Protein AF-A0A9W6TLZ3-F1 (afdb_monomer_lite)

Secondary structure (DSSP, 8-state):
---PPTT--HHHHHHHHHHHHHHHHHTT----HHHHHHHHHHHS---HHHHHHHHTTS---------------

Sequence (73 aa):
MLKLTPGGDVNKHLSKMFNLRHELLSLNYQFDDITMVELVLNSLPHQYEFESLKVEFGTIVPTT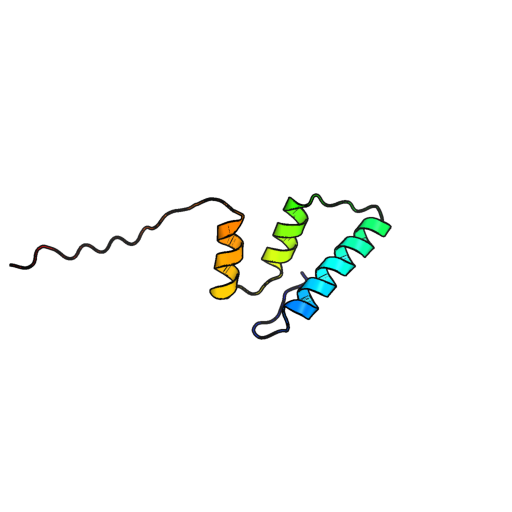SLHQSGPKN

Foldseek 3Di:
DQAADPVHDLVVSVVVLVVVQVVCVVVVNDDDPLRSLVVSLVRYDPDPVSVVVVPVNDDDDDDDDDDDDDDDD

Organism: NCBI:txid1490495

Radius of gyration: 18.4 Å; chains: 1; bounding box: 62×36×24 Å

Structure (mmCIF, N/CA/C/O backbone):
data_AF-A0A9W6TLZ3-F1
#
_entry.id   AF-A0A9W6TLZ3-F1
#
loop_
_atom_site.group_PDB
_atom_site.id
_atom_site.type_symbol
_atom_site.label_atom_id
_atom_site.label_alt_id
_atom_site.label_comp_id
_atom_site.label_asym_id
_atom_site.label_entity_id
_atom_site.label_seq_id
_atom_site.pdbx_PDB_ins_code
_atom_site.Cartn_x
_atom_site.Cartn_y
_atom_site.Cartn_z
_atom_site.occupancy
_atom_site.B_iso_or_equiv
_atom_site.auth_seq_id
_atom_site.auth_comp_id
_atom_site.auth_asym_id
_atom_site.auth_atom_id
_atom_site.pdbx_PDB_model_num
ATOM 1 N N . MET A 1 1 ? 5.172 -5.683 2.427 1.00 60.47 1 MET A N 1
ATOM 2 C CA . MET A 1 1 ? 4.879 -4.251 2.203 1.00 60.47 1 MET A CA 1
ATOM 3 C C . MET A 1 1 ? 4.645 -4.059 0.714 1.00 60.47 1 MET A C 1
ATOM 5 O O . MET A 1 1 ? 5.474 -4.543 -0.050 1.00 60.47 1 MET A O 1
ATOM 9 N N . LEU A 1 2 ? 3.521 -3.463 0.295 1.00 78.75 2 LEU A N 1
ATOM 10 C CA . LEU A 1 2 ? 3.282 -3.160 -1.121 1.00 78.75 2 LEU A CA 1
ATOM 11 C C . LEU A 1 2 ? 4.383 -2.190 -1.563 1.00 78.75 2 LEU A C 1
ATOM 13 O O . LEU A 1 2 ? 4.450 -1.078 -1.051 1.00 78.75 2 LEU A O 1
ATOM 17 N N . LYS A 1 3 ? 5.283 -2.627 -2.440 1.00 87.88 3 LYS A N 1
ATOM 18 C CA . LYS A 1 3 ? 6.324 -1.773 -3.010 1.00 87.88 3 LYS A CA 1
ATOM 19 C C . LYS A 1 3 ? 6.208 -1.794 -4.521 1.00 87.88 3 LYS A C 1
ATOM 21 O O . LYS A 1 3 ? 6.019 -2.858 -5.112 1.00 87.88 3 LYS A O 1
ATOM 26 N N . LEU A 1 4 ? 6.325 -0.623 -5.126 1.00 89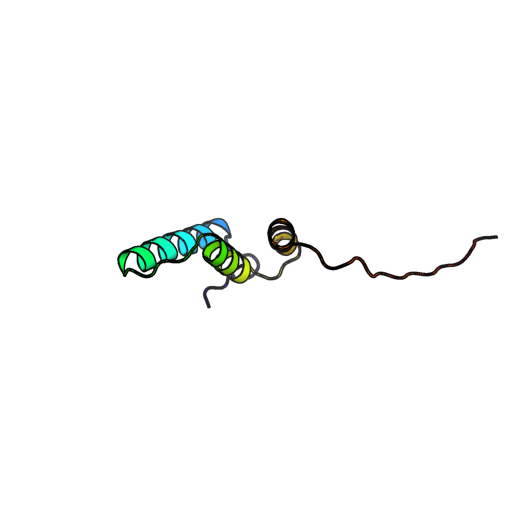.62 4 LEU A N 1
ATOM 27 C CA . LEU A 1 4 ? 6.443 -0.486 -6.561 1.00 89.62 4 LEU A CA 1
ATOM 28 C C . LEU A 1 4 ? 7.819 -0.997 -6.989 1.00 89.62 4 LEU A C 1
ATOM 30 O O . LEU A 1 4 ? 8.852 -0.598 -6.450 1.00 89.62 4 LEU A O 1
ATOM 34 N N . THR A 1 5 ? 7.829 -1.901 -7.960 1.00 87.25 5 THR A N 1
ATOM 35 C CA . THR A 1 5 ? 9.062 -2.353 -8.601 1.00 87.25 5 THR A CA 1
ATOM 36 C C . THR A 1 5 ? 9.647 -1.224 -9.456 1.00 87.25 5 THR A C 1
ATOM 38 O O . THR A 1 5 ? 8.868 -0.522 -10.107 1.00 87.25 5 THR A O 1
ATOM 41 N N . PRO A 1 6 ? 10.982 -1.054 -9.524 1.00 84.38 6 PRO A N 1
ATOM 42 C CA . PRO A 1 6 ? 11.603 -0.083 -10.428 1.00 84.38 6 PRO A CA 1
ATOM 43 C C . PRO A 1 6 ? 11.107 -0.248 -11.871 1.00 84.38 6 PRO A C 1
ATOM 45 O O . PRO A 1 6 ? 10.974 -1.373 -12.354 1.00 84.38 6 PRO A O 1
ATOM 48 N N . GLY A 1 7 ? 10.793 0.864 -12.542 1.00 83.88 7 GLY A N 1
ATOM 49 C CA . GLY A 1 7 ? 10.208 0.862 -13.893 1.00 83.88 7 GLY A CA 1
ATOM 50 C C . GLY A 1 7 ? 8.739 0.416 -13.971 1.00 83.88 7 GLY A C 1
ATOM 51 O O . GLY A 1 7 ? 8.199 0.280 -15.066 1.00 83.88 7 GLY A O 1
ATOM 52 N N . GLY A 1 8 ? 8.084 0.171 -12.832 1.00 86.94 8 GLY A N 1
ATOM 53 C CA . GLY A 1 8 ? 6.658 -0.140 -12.769 1.00 86.94 8 GLY A CA 1
ATOM 54 C C . GLY A 1 8 ? 5.764 1.084 -12.991 1.00 86.94 8 GLY A C 1
ATOM 55 O O . GLY A 1 8 ? 6.181 2.230 -12.840 1.00 86.94 8 GLY A O 1
ATOM 56 N N . ASP A 1 9 ? 4.497 0.832 -13.315 1.00 89.50 9 ASP A N 1
ATOM 57 C CA . ASP A 1 9 ? 3.494 1.880 -13.523 1.00 89.50 9 ASP A CA 1
ATOM 58 C C . ASP A 1 9 ? 3.098 2.547 -12.194 1.00 89.50 9 ASP A C 1
ATOM 60 O O . ASP A 1 9 ? 2.376 1.969 -11.371 1.00 89.50 9 ASP A O 1
ATOM 64 N N . VAL A 1 10 ? 3.569 3.784 -12.009 1.00 87.50 10 VAL A N 1
ATOM 65 C CA . VAL A 1 10 ? 3.301 4.616 -10.829 1.00 87.50 10 VAL A CA 1
ATOM 66 C C . VAL A 1 10 ? 1.809 4.902 -10.675 1.00 87.50 10 VAL A C 1
ATOM 68 O O . VAL A 1 10 ? 1.289 4.774 -9.571 1.00 87.50 10 VAL A O 1
ATOM 71 N N . ASN A 1 11 ? 1.092 5.226 -11.753 1.00 90.31 11 ASN A N 1
ATOM 72 C CA . ASN A 1 11 ? -0.334 5.555 -11.672 1.00 90.31 11 ASN A CA 1
ATOM 73 C C . ASN A 1 11 ? -1.140 4.345 -11.205 1.00 90.31 11 ASN A C 1
ATOM 75 O O . ASN A 1 11 ? -1.918 4.443 -10.256 1.00 90.31 11 ASN A O 1
ATOM 79 N N . LYS A 1 12 ? -0.888 3.174 -11.800 1.00 92.88 12 LYS A N 1
ATOM 80 C CA . LYS A 1 12 ? -1.529 1.921 -11.380 1.00 92.88 12 LYS A CA 1
ATOM 81 C C . LYS A 1 12 ? -1.220 1.579 -9.922 1.00 92.88 12 LYS A C 1
ATOM 83 O O . LYS A 1 12 ? -2.074 1.030 -9.225 1.00 92.88 12 LYS A O 1
ATOM 88 N N . HIS A 1 13 ? -0.007 1.869 -9.456 1.00 92.50 13 HIS A N 1
ATOM 89 C CA . HIS A 1 13 ? 0.389 1.657 -8.064 1.00 92.50 13 HIS A CA 1
ATOM 90 C C . HIS A 1 13 ? -0.318 2.617 -7.103 1.00 92.50 13 HIS A C 1
ATOM 92 O O . HIS A 1 13 ? -0.890 2.167 -6.112 1.00 92.50 13 HIS A O 1
ATOM 98 N N . LEU A 1 14 ? -0.366 3.912 -7.424 1.00 90.75 14 LEU A N 1
ATOM 99 C CA . LEU A 1 14 ? -1.079 4.916 -6.631 1.00 90.75 14 LEU A CA 1
ATOM 100 C C . LEU A 1 14 ? -2.580 4.613 -6.551 1.00 90.75 14 LEU A C 1
ATOM 102 O O . LEU A 1 14 ? -3.149 4.662 -5.462 1.00 90.75 14 LEU A O 1
ATOM 106 N N . SER A 1 15 ? -3.212 4.203 -7.658 1.00 93.69 15 SER A N 1
ATOM 107 C CA . SER A 1 15 ? -4.616 3.770 -7.647 1.00 93.69 15 SER A CA 1
ATOM 108 C C . SER A 1 15 ? -4.850 2.581 -6.710 1.00 93.69 15 SER A C 1
ATOM 110 O O . SER A 1 15 ? -5.841 2.558 -5.985 1.00 93.69 15 SER A O 1
ATOM 112 N N . LYS A 1 16 ? -3.929 1.607 -6.663 1.00 93.38 16 LYS A N 1
ATOM 113 C CA . LYS A 1 16 ? -4.019 0.487 -5.709 1.00 93.38 16 LYS A CA 1
ATOM 114 C C . LYS A 1 16 ? -3.896 0.951 -4.261 1.00 93.38 16 LYS A C 1
ATOM 116 O O . LYS A 1 16 ? -4.657 0.484 -3.423 1.00 93.38 16 LYS A O 1
ATOM 121 N N . MET A 1 17 ? -2.967 1.860 -3.967 1.00 91.94 17 MET A N 1
ATOM 122 C CA . MET A 1 17 ? -2.799 2.413 -2.618 1.00 91.94 17 MET A CA 1
ATOM 123 C C . MET A 1 17 ? -4.039 3.198 -2.168 1.00 91.94 17 MET A C 1
ATOM 125 O O . MET A 1 17 ? -4.457 3.084 -1.017 1.00 91.94 17 MET A O 1
ATOM 129 N N . PHE A 1 18 ? -4.668 3.941 -3.080 1.00 90.19 18 PHE A N 1
ATOM 130 C CA . PHE A 1 18 ? -5.916 4.648 -2.805 1.00 90.19 18 PHE A CA 1
ATOM 131 C C . PHE A 1 18 ? -7.078 3.685 -2.522 1.00 90.19 18 PHE A C 1
ATOM 133 O O . PHE A 1 18 ? -7.790 3.850 -1.533 1.00 90.19 18 PHE A O 1
ATOM 140 N N . ASN A 1 19 ? -7.232 2.638 -3.335 1.00 93.12 19 ASN A N 1
ATOM 141 C CA . ASN A 1 19 ? -8.254 1.615 -3.103 1.00 93.12 19 ASN A CA 1
ATOM 142 C C . ASN A 1 19 ? -8.035 0.895 -1.768 1.00 93.12 19 ASN A C 1
ATOM 144 O O . ASN A 1 19 ? -8.985 0.715 -1.014 1.00 93.12 19 ASN A O 1
ATOM 148 N N . LEU A 1 20 ? -6.783 0.576 -1.427 1.00 91.81 20 LEU A N 1
ATOM 149 C CA . LEU A 1 20 ? -6.435 -0.033 -0.144 1.00 91.81 20 LEU A CA 1
ATOM 150 C C . LEU A 1 20 ? -6.837 0.858 1.042 1.00 91.81 20 LEU A C 1
ATOM 152 O O . LEU A 1 20 ? -7.382 0.352 2.019 1.00 91.81 20 LEU A O 1
ATOM 156 N N . ARG A 1 21 ? -6.630 2.183 0.956 1.00 90.12 21 ARG A N 1
ATOM 157 C CA . ARG A 1 21 ? -7.126 3.133 1.973 1.00 90.12 21 ARG A CA 1
ATOM 158 C C . ARG A 1 21 ? -8.639 3.014 2.136 1.00 90.12 21 ARG A C 1
ATOM 160 O O . ARG A 1 21 ? -9.132 2.973 3.258 1.00 90.12 21 ARG A O 1
ATOM 167 N N . HIS A 1 22 ? -9.370 2.966 1.027 1.00 90.88 22 HIS A N 1
ATOM 168 C CA . HIS A 1 22 ? -10.826 2.879 1.044 1.00 90.88 22 HIS A CA 1
ATOM 169 C C . HIS A 1 22 ? -11.324 1.541 1.620 1.00 90.88 22 HIS A C 1
ATOM 171 O O . HIS A 1 22 ? -12.294 1.512 2.378 1.00 90.88 22 HIS A O 1
ATOM 177 N N . GLU A 1 23 ? -10.655 0.432 1.300 1.00 94.38 23 GLU A N 1
ATOM 178 C CA . GLU A 1 23 ? -10.941 -0.888 1.872 1.00 94.38 23 GLU A CA 1
ATOM 179 C C . GLU A 1 23 ? -10.692 -0.900 3.386 1.00 94.38 23 GLU A C 1
ATOM 181 O O . GLU A 1 23 ? -11.560 -1.319 4.151 1.00 94.38 23 GLU A O 1
ATOM 186 N N . LEU A 1 24 ? -9.556 -0.368 3.841 1.00 92.56 24 LEU A N 1
ATOM 187 C CA . LEU A 1 24 ? -9.231 -0.265 5.267 1.00 92.56 24 LEU A CA 1
ATOM 188 C C . LEU A 1 24 ? -10.244 0.606 6.019 1.00 92.56 24 LEU A C 1
ATOM 190 O O . LEU A 1 24 ? -10.720 0.210 7.085 1.00 92.56 24 LEU A O 1
ATOM 194 N N . LEU A 1 25 ? -10.657 1.726 5.422 1.00 92.00 25 LEU A N 1
ATOM 195 C CA . LEU A 1 25 ? -11.699 2.590 5.970 1.00 92.00 25 LEU A CA 1
ATOM 196 C C . LEU A 1 25 ? -13.029 1.842 6.151 1.00 92.00 25 LEU A C 1
ATOM 198 O O . LEU A 1 25 ? -13.677 1.994 7.184 1.00 92.00 25 LEU A O 1
ATOM 202 N N . SER A 1 26 ? -13.413 0.997 5.185 1.00 94.88 26 SER A N 1
ATOM 203 C CA . SER A 1 26 ? -14.639 0.182 5.268 1.00 94.88 26 SER A CA 1
ATOM 204 C C . SER A 1 26 ? -14.610 -0.854 6.399 1.00 94.88 26 SER A C 1
ATOM 206 O O . SER A 1 26 ? -15.656 -1.280 6.882 1.00 94.88 26 SER A O 1
ATOM 208 N N . LEU A 1 27 ? -13.408 -1.221 6.850 1.00 96.56 27 LEU A N 1
ATOM 209 C CA . LEU A 1 27 ? -13.156 -2.119 7.974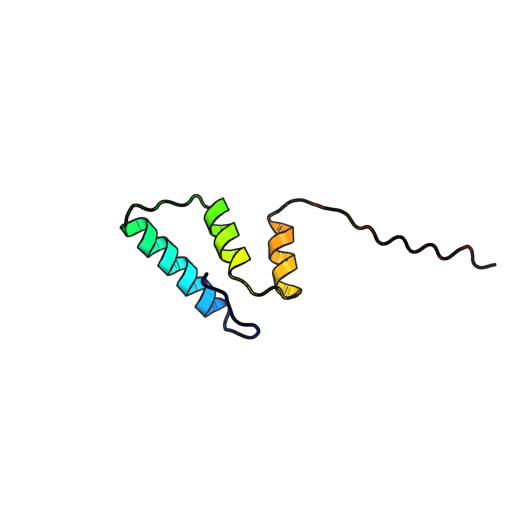 1.00 96.56 27 LEU A CA 1
ATOM 210 C C . LEU A 1 27 ? -12.937 -1.359 9.297 1.00 96.56 27 LEU A C 1
ATOM 212 O O . LEU A 1 27 ? -12.454 -1.945 10.263 1.00 96.56 27 LEU A O 1
ATOM 216 N N . ASN A 1 28 ? -13.278 -0.066 9.353 1.00 94.00 28 ASN A N 1
ATOM 217 C CA . ASN A 1 28 ? -13.042 0.837 10.485 1.00 94.00 28 ASN A CA 1
ATOM 218 C C . ASN A 1 28 ? -11.558 1.075 10.840 1.00 94.00 28 ASN A C 1
ATOM 220 O O . ASN A 1 28 ? -11.261 1.599 11.916 1.00 94.00 28 ASN A O 1
ATOM 224 N N . TYR A 1 29 ? -10.620 0.771 9.940 1.00 93.31 29 TYR A N 1
ATOM 225 C CA . TYR A 1 29 ? -9.225 1.183 10.089 1.00 93.31 29 TYR A CA 1
ATOM 226 C C . TYR A 1 29 ? -9.033 2.580 9.498 1.00 93.31 29 TYR A C 1
ATOM 228 O O . TYR A 1 29 ? -8.989 2.770 8.284 1.00 93.31 29 TYR A O 1
ATOM 236 N N . GLN A 1 30 ? -8.932 3.568 10.384 1.00 89.00 30 GLN A N 1
ATOM 237 C CA . GLN A 1 30 ? -8.692 4.964 10.034 1.00 89.00 30 GLN A CA 1
ATOM 238 C C . GLN A 1 30 ? -7.193 5.262 10.058 1.00 89.00 30 GLN A C 1
ATOM 240 O O . GLN A 1 30 ? -6.492 4.887 10.997 1.00 89.00 30 GLN A O 1
ATOM 245 N N . PHE A 1 31 ? -6.728 5.980 9.044 1.00 86.06 31 PHE A N 1
ATOM 246 C CA . PHE A 1 31 ? -5.389 6.554 8.985 1.00 86.06 31 PHE A CA 1
ATOM 247 C C . PHE A 1 31 ? -5.546 8.056 8.796 1.00 86.06 31 PHE A C 1
ATOM 249 O O . PHE A 1 31 ? -6.375 8.488 7.989 1.00 86.06 31 PHE A O 1
ATOM 256 N N . ASP A 1 32 ? -4.762 8.845 9.523 1.00 90.12 32 ASP A N 1
ATOM 257 C CA . ASP A 1 32 ? -4.647 10.266 9.223 1.00 90.12 32 ASP A CA 1
ATOM 258 C C . ASP A 1 32 ? -3.937 10.474 7.872 1.00 90.12 32 ASP A C 1
ATOM 260 O O . ASP A 1 32 ? -3.262 9.584 7.338 1.00 90.12 32 ASP A O 1
ATOM 264 N N . ASP A 1 33 ? -4.122 11.657 7.289 1.00 86.94 33 ASP A N 1
ATOM 265 C CA . ASP A 1 33 ? -3.609 11.950 5.952 1.00 86.94 33 ASP A CA 1
ATOM 266 C C . ASP A 1 33 ? -2.073 11.940 5.888 1.00 86.94 33 ASP A C 1
ATOM 268 O O . ASP A 1 33 ? -1.519 11.560 4.857 1.00 86.94 33 ASP A O 1
ATOM 272 N N . ILE A 1 34 ? -1.381 12.281 6.981 1.00 88.88 34 ILE A N 1
ATOM 273 C CA . ILE A 1 34 ? 0.088 12.295 7.040 1.00 88.88 34 ILE A CA 1
ATOM 274 C C . ILE A 1 34 ? 0.607 10.860 6.975 1.00 88.88 34 ILE A C 1
ATOM 276 O O . ILE A 1 34 ? 1.421 10.533 6.112 1.00 88.88 34 ILE A O 1
ATOM 280 N N . THR A 1 35 ? 0.058 9.975 7.805 1.00 89.00 35 THR A N 1
ATOM 281 C CA . THR A 1 35 ? 0.387 8.548 7.806 1.00 89.00 35 THR A CA 1
ATOM 282 C C . THR A 1 35 ? 0.114 7.917 6.436 1.00 89.00 35 THR A C 1
ATOM 284 O O . THR A 1 35 ? 0.906 7.111 5.942 1.00 89.00 35 THR A O 1
ATOM 287 N N . MET A 1 36 ? -0.975 8.305 5.763 1.00 88.81 36 MET A N 1
ATOM 288 C CA . MET A 1 36 ? -1.265 7.829 4.405 1.00 88.81 36 MET A CA 1
ATOM 289 C C . MET A 1 36 ? -0.223 8.286 3.382 1.00 88.81 36 MET A C 1
ATOM 291 O O . MET A 1 36 ? 0.208 7.479 2.554 1.00 88.81 36 MET A O 1
ATOM 295 N N . VAL A 1 37 ? 0.196 9.551 3.436 1.00 87.38 37 VAL A N 1
ATOM 296 C CA . VAL A 1 37 ? 1.256 10.079 2.568 1.00 87.38 37 VAL A CA 1
ATOM 297 C C . VAL A 1 37 ? 2.567 9.339 2.821 1.00 87.38 37 VAL A C 1
ATOM 299 O O . VAL A 1 37 ? 3.196 8.882 1.868 1.00 87.38 37 VAL A O 1
ATOM 302 N N . GLU A 1 38 ? 2.948 9.118 4.078 1.00 88.56 38 GLU A N 1
ATOM 303 C CA . GLU A 1 38 ? 4.159 8.368 4.424 1.00 88.56 38 GLU A CA 1
ATOM 304 C C . GLU A 1 38 ? 4.127 6.928 3.900 1.00 88.56 38 GLU A C 1
ATOM 306 O O . GLU A 1 38 ? 5.113 6.449 3.332 1.00 88.56 38 GLU A O 1
ATOM 311 N N . LEU A 1 39 ? 2.999 6.228 4.041 1.00 88.44 39 LEU A N 1
ATOM 312 C CA . LEU A 1 39 ? 2.830 4.871 3.517 1.00 88.44 39 LEU A CA 1
ATOM 313 C C . LEU A 1 39 ? 2.959 4.833 1.990 1.00 88.44 39 LEU A C 1
ATOM 315 O O . LEU A 1 39 ? 3.617 3.940 1.448 1.00 88.44 39 LEU A O 1
ATOM 319 N N . VAL A 1 40 ? 2.378 5.813 1.293 1.00 89.19 40 VAL A N 1
ATOM 320 C CA . VAL A 1 40 ? 2.506 5.949 -0.162 1.00 89.19 40 VAL A CA 1
ATOM 321 C C . VAL A 1 40 ? 3.957 6.227 -0.547 1.00 89.19 40 VAL A C 1
ATOM 323 O O . VAL A 1 40 ? 4.514 5.486 -1.356 1.00 89.19 40 VAL A O 1
ATOM 326 N N . LEU A 1 41 ? 4.616 7.201 0.079 1.00 87.38 41 LEU A N 1
ATOM 327 C CA . LEU A 1 41 ? 6.010 7.546 -0.207 1.00 87.38 41 LEU A CA 1
ATOM 328 C C . LEU A 1 41 ? 6.973 6.387 0.089 1.00 87.38 41 LEU A C 1
ATOM 330 O O . LEU A 1 41 ? 7.943 6.182 -0.637 1.00 87.38 41 LEU A O 1
ATOM 334 N N . ASN A 1 42 ? 6.711 5.589 1.124 1.00 87.62 42 ASN A N 1
ATOM 335 C CA . ASN A 1 42 ? 7.513 4.408 1.452 1.00 87.62 42 ASN A CA 1
ATOM 336 C C . ASN A 1 42 ? 7.239 3.205 0.540 1.00 87.62 42 ASN A C 1
ATOM 338 O O . ASN A 1 42 ? 8.056 2.280 0.479 1.00 87.62 42 ASN A O 1
ATOM 342 N N . SER A 1 43 ? 6.112 3.207 -0.172 1.00 89.88 43 SER A N 1
ATOM 343 C CA . SER A 1 43 ? 5.783 2.191 -1.172 1.00 89.88 43 SER A CA 1
ATOM 344 C C . SER A 1 43 ? 6.457 2.439 -2.526 1.00 89.88 43 SER A C 1
ATOM 346 O O . SER A 1 43 ? 6.557 1.509 -3.325 1.00 89.88 43 SER A O 1
ATOM 348 N N . LEU A 1 44 ? 6.927 3.660 -2.796 1.00 88.25 44 LEU A N 1
ATOM 349 C CA . LEU A 1 44 ? 7.636 3.998 -4.030 1.00 88.25 44 LEU A CA 1
ATOM 350 C C . LEU A 1 44 ? 9.072 3.440 -4.021 1.00 88.25 44 LEU A C 1
ATOM 352 O O . LEU A 1 44 ? 9.648 3.215 -2.950 1.00 88.25 44 LEU A O 1
ATOM 356 N N . PRO A 1 45 ? 9.667 3.179 -5.197 1.00 82.94 45 PRO A N 1
ATOM 357 C CA . PRO A 1 45 ? 11.041 2.726 -5.265 1.00 82.94 45 PRO A CA 1
ATOM 358 C C . PRO A 1 45 ? 11.982 3.878 -4.885 1.00 82.94 45 PRO A C 1
ATOM 360 O O . PRO A 1 45 ? 11.707 5.043 -5.166 1.00 82.94 45 PRO A O 1
ATOM 363 N N . HIS A 1 46 ? 13.113 3.546 -4.261 1.00 71.00 46 HIS A N 1
ATOM 364 C CA . HIS A 1 46 ? 14.186 4.501 -3.979 1.00 71.00 46 HIS A CA 1
ATOM 365 C C . HIS A 1 46 ? 14.918 4.826 -5.288 1.00 71.00 46 HIS A C 1
ATOM 367 O O . HIS A 1 46 ? 15.957 4.246 -5.594 1.00 71.00 46 HIS A O 1
ATOM 373 N N . GLN A 1 47 ? 14.317 5.679 -6.110 1.00 66.06 47 GLN A N 1
ATOM 374 C CA . GLN A 1 47 ? 14.963 6.285 -7.271 1.00 66.06 47 GLN A CA 1
ATOM 375 C C . GLN A 1 47 ? 15.025 7.792 -7.042 1.00 66.06 47 GLN A C 1
ATOM 377 O O . GLN A 1 47 ? 14.145 8.357 -6.392 1.00 66.06 47 GLN A O 1
ATOM 382 N N . TYR A 1 48 ? 16.066 8.430 -7.576 1.00 58.97 48 TYR A N 1
ATOM 383 C CA . TYR A 1 48 ? 16.338 9.854 -7.380 1.00 58.97 48 TYR A CA 1
ATOM 384 C C . TYR A 1 48 ? 15.130 10.740 -7.737 1.00 58.97 48 TYR A C 1
ATOM 386 O O . TYR A 1 48 ? 14.866 11.720 -7.045 1.00 58.97 48 TYR A O 1
ATOM 394 N N . GLU A 1 49 ? 14.332 10.355 -8.744 1.00 62.53 49 GLU A N 1
ATOM 395 C CA . GLU A 1 49 ? 13.129 11.100 -9.146 1.00 62.53 49 GLU A CA 1
ATOM 396 C C . GLU A 1 49 ? 11.986 11.059 -8.118 1.00 62.53 49 GLU A C 1
ATOM 398 O O . GLU A 1 49 ? 11.110 11.918 -8.156 1.00 62.53 49 GLU A O 1
ATOM 403 N N . PHE A 1 50 ? 11.977 10.084 -7.202 1.00 63.34 50 PHE A N 1
ATOM 404 C CA . PHE A 1 50 ? 10.968 9.961 -6.142 1.00 63.34 50 PHE A CA 1
ATOM 405 C C . PHE A 1 50 ? 11.478 10.436 -4.778 1.00 63.34 50 PHE A C 1
ATOM 407 O O . PHE A 1 50 ? 10.679 10.643 -3.864 1.00 63.34 50 PHE A O 1
ATOM 414 N N . GLU A 1 51 ? 12.790 10.631 -4.616 1.00 61.94 51 GLU A N 1
ATOM 415 C CA . GLU A 1 51 ? 13.340 11.235 -3.399 1.00 61.94 51 GLU A CA 1
ATOM 416 C C . GLU A 1 51 ? 12.991 12.722 -3.292 1.00 61.94 51 GLU A C 1
ATOM 418 O O . GLU A 1 51 ? 12.706 13.195 -2.194 1.00 61.94 51 GLU A O 1
ATOM 423 N N . SER A 1 52 ? 12.895 13.442 -4.414 1.00 62.41 52 SER A N 1
ATOM 424 C CA . SER A 1 52 ? 12.399 14.827 -4.446 1.00 62.41 52 SER A CA 1
ATOM 425 C C . SER 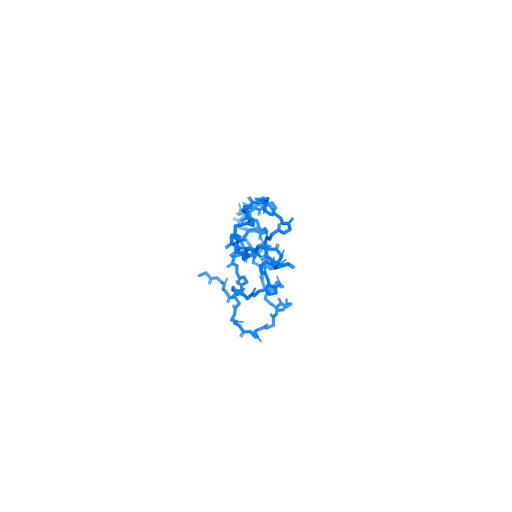A 1 52 ? 10.989 14.959 -3.852 1.00 62.41 52 SER A C 1
ATOM 427 O O . SER A 1 52 ? 10.734 15.891 -3.094 1.00 62.41 52 SER A O 1
ATOM 429 N N . LEU A 1 53 ? 10.113 13.974 -4.093 1.00 64.06 53 LEU A N 1
ATOM 430 C CA . LEU A 1 53 ? 8.769 13.912 -3.505 1.00 64.06 53 LEU A CA 1
ATOM 431 C C . LEU A 1 53 ? 8.789 13.667 -1.991 1.00 64.06 53 LEU A C 1
ATOM 433 O O . LEU A 1 53 ? 7.843 14.028 -1.308 1.00 64.06 53 LEU A O 1
ATOM 437 N N . LYS A 1 54 ? 9.837 13.046 -1.437 1.00 60.22 54 LYS A N 1
ATOM 438 C CA . LYS A 1 54 ? 9.987 12.891 0.022 1.00 60.22 54 LYS A CA 1
ATOM 439 C C . LYS A 1 54 ? 10.498 14.170 0.678 1.00 60.22 54 LYS A C 1
ATOM 441 O O . LYS A 1 54 ? 10.067 14.503 1.778 1.00 60.22 54 LYS A O 1
ATOM 446 N N . VAL A 1 55 ? 11.392 14.883 -0.003 1.00 60.38 55 VAL A N 1
ATOM 447 C CA . VAL A 1 55 ? 11.989 16.135 0.485 1.00 60.38 55 VAL A CA 1
ATOM 448 C C . VAL A 1 55 ? 10.960 17.270 0.544 1.00 60.38 55 VAL A C 1
ATOM 450 O O . VAL A 1 55 ? 11.044 18.117 1.429 1.00 60.38 55 VAL A O 1
ATOM 453 N N . GLU A 1 56 ? 9.959 17.275 -0.339 1.00 58.78 56 GLU A N 1
ATOM 454 C CA . GLU A 1 56 ? 8.915 18.311 -0.366 1.00 58.78 56 GLU A CA 1
ATOM 455 C C . GLU A 1 56 ? 7.953 18.254 0.840 1.00 58.78 56 GLU A C 1
ATOM 457 O O . GLU A 1 56 ? 7.407 19.281 1.237 1.00 58.78 56 GLU A O 1
ATOM 462 N N . PHE A 1 57 ? 7.797 17.088 1.483 1.00 57.38 57 PHE A N 1
ATOM 463 C CA . PHE A 1 57 ? 6.840 16.887 2.585 1.00 57.38 57 PHE A CA 1
ATOM 464 C C . PHE A 1 57 ? 7.483 16.592 3.955 1.00 57.38 57 PHE A C 1
ATOM 466 O O . PHE A 1 57 ? 6.769 16.523 4.953 1.00 57.38 57 PHE A O 1
ATOM 473 N N . GLY A 1 58 ? 8.813 16.452 4.034 1.00 50.50 58 GLY A N 1
ATOM 474 C CA . GLY A 1 58 ? 9.553 16.199 5.275 1.00 50.50 58 GLY A CA 1
ATOM 475 C C . GLY A 1 58 ? 10.791 17.088 5.379 1.00 50.50 58 GLY A C 1
ATOM 476 O O . GLY A 1 58 ? 11.774 16.895 4.671 1.00 50.50 58 GLY A O 1
ATOM 477 N N . THR A 1 59 ? 10.740 18.083 6.256 1.00 52.41 59 THR A N 1
ATOM 478 C CA . THR A 1 59 ? 11.750 19.129 6.454 1.00 52.41 59 THR A CA 1
ATOM 479 C C . THR A 1 59 ? 13.189 18.589 6.635 1.00 52.41 59 THR A C 1
ATOM 481 O O . THR A 1 59 ? 13.437 17.773 7.514 1.00 52.41 59 THR A O 1
ATOM 484 N N . ILE A 1 60 ? 14.126 19.152 5.849 1.00 67.56 60 ILE A N 1
ATOM 485 C CA . ILE A 1 60 ? 15.572 19.424 6.083 1.00 67.56 60 ILE A CA 1
ATOM 486 C C . ILE A 1 60 ? 16.468 18.402 6.821 1.00 67.56 60 ILE A C 1
ATOM 488 O O . ILE A 1 60 ? 16.329 18.191 8.017 1.00 67.56 60 ILE A O 1
ATOM 492 N N . VAL A 1 61 ? 17.560 17.978 6.162 1.00 47.81 61 VAL A N 1
ATOM 493 C CA . VAL A 1 61 ? 18.915 17.814 6.754 1.00 47.81 61 VAL A CA 1
ATOM 494 C C . VAL A 1 61 ? 20.000 17.929 5.657 1.00 47.81 61 VAL A C 1
ATOM 496 O O . VAL A 1 61 ? 19.688 17.783 4.478 1.00 47.81 61 VAL A O 1
ATOM 499 N N . PRO A 1 62 ? 21.243 18.316 6.008 1.00 43.34 62 PRO A N 1
ATOM 500 C CA . PRO A 1 62 ? 21.934 19.448 5.399 1.00 43.34 62 PRO A CA 1
ATOM 501 C C . PRO A 1 62 ? 22.875 19.069 4.254 1.00 43.34 62 PRO A C 1
ATOM 503 O O . PRO A 1 62 ? 23.476 17.998 4.228 1.00 43.34 62 PRO A O 1
ATOM 506 N N . THR A 1 63 ? 23.088 20.026 3.352 1.00 44.91 63 THR A N 1
ATOM 507 C CA . THR A 1 63 ? 24.164 20.009 2.360 1.00 44.91 63 THR A CA 1
ATOM 508 C C . THR A 1 63 ? 25.525 20.028 3.060 1.00 44.91 63 THR A C 1
ATOM 510 O O . THR A 1 63 ? 26.135 21.077 3.242 1.00 44.91 63 THR A O 1
ATOM 513 N N . THR A 1 64 ? 26.041 18.867 3.444 1.00 50.19 64 THR A N 1
ATOM 514 C CA . THR A 1 64 ? 27.479 18.684 3.639 1.00 50.19 64 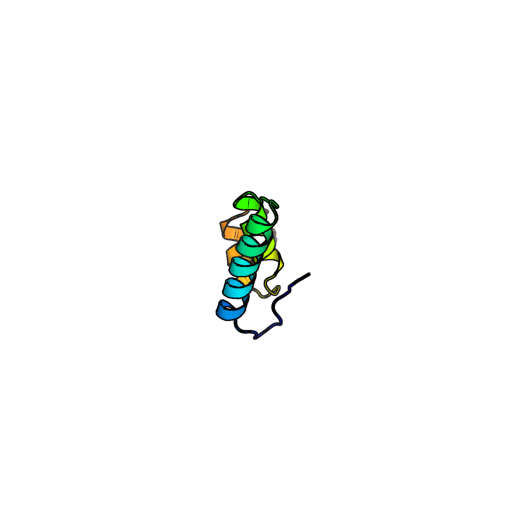THR A CA 1
ATOM 515 C C . THR A 1 64 ? 28.052 18.026 2.396 1.00 50.19 64 THR A C 1
ATOM 517 O O . THR A 1 64 ? 28.072 16.805 2.276 1.00 50.19 64 THR A O 1
ATOM 520 N N . SER A 1 65 ? 28.574 18.844 1.485 1.00 41.00 65 SER A N 1
ATOM 521 C CA . SER A 1 65 ? 29.772 18.454 0.750 1.00 41.00 65 SER A CA 1
ATOM 522 C C . SER A 1 65 ? 30.790 19.573 0.903 1.00 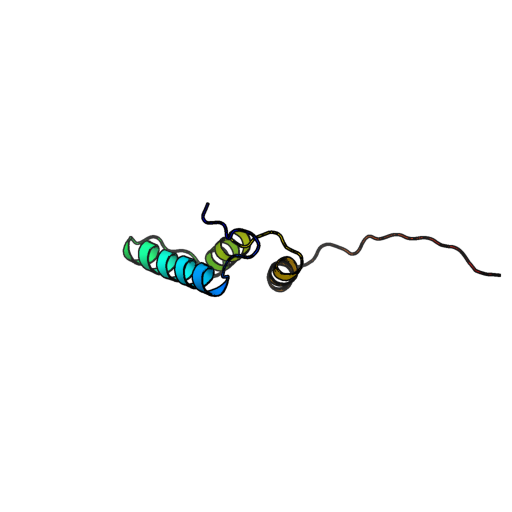41.00 65 SER A C 1
ATOM 524 O O . SER A 1 65 ? 30.759 20.596 0.223 1.00 41.00 65 SER A O 1
ATOM 526 N N . LEU A 1 66 ? 31.658 19.379 1.894 1.00 51.75 66 LEU A N 1
ATOM 527 C CA . LEU A 1 66 ? 32.944 20.040 1.976 1.00 51.75 66 LEU A CA 1
ATOM 528 C C . LEU A 1 66 ? 33.734 19.595 0.734 1.00 51.75 66 LEU A C 1
ATOM 530 O O . LEU A 1 66 ? 34.128 18.433 0.637 1.00 51.75 66 LEU A O 1
ATOM 534 N N . HIS A 1 67 ? 33.998 20.503 -0.198 1.00 45.66 67 HIS A N 1
ATOM 535 C CA . HIS A 1 67 ? 35.181 20.375 -1.039 1.00 45.66 67 HIS A CA 1
ATOM 536 C C . HIS A 1 67 ? 35.970 21.675 -0.952 1.00 45.66 67 HIS A C 1
ATOM 538 O O . HIS A 1 67 ? 35.689 22.665 -1.624 1.00 45.66 67 HIS A O 1
ATOM 544 N N . GLN A 1 68 ? 36.946 21.666 -0.046 1.00 50.72 68 GLN A N 1
ATOM 545 C CA . GLN A 1 68 ? 38.074 22.576 -0.115 1.00 50.72 68 GLN A CA 1
ATOM 546 C C . GLN A 1 68 ? 38.817 22.294 -1.425 1.00 50.72 68 GLN A C 1
ATOM 548 O O . GLN A 1 68 ? 39.362 21.211 -1.613 1.00 50.72 68 GLN A O 1
ATOM 553 N N . SER A 1 69 ? 38.894 23.284 -2.305 1.00 47.03 69 SER A N 1
ATOM 554 C CA . SER A 1 69 ? 39.991 23.395 -3.264 1.00 47.03 69 SER A CA 1
ATOM 555 C C . SER A 1 69 ? 40.443 24.852 -3.256 1.00 47.03 69 SER A C 1
ATOM 557 O O . SER A 1 69 ? 39.631 25.740 -3.512 1.00 47.03 69 SER A O 1
ATOM 559 N N . GLY A 1 70 ? 41.694 25.064 -2.840 1.00 48.16 70 GLY A N 1
ATOM 560 C CA . GLY A 1 70 ? 42.279 26.344 -2.431 1.00 48.16 70 GLY A CA 1
ATOM 561 C C . GLY A 1 70 ? 42.403 27.424 -3.517 1.00 48.16 70 GLY A C 1
ATOM 562 O O . GLY A 1 70 ? 41.923 27.250 -4.639 1.00 48.16 70 GLY A O 1
ATOM 563 N N . PRO A 1 71 ? 43.035 28.564 -3.179 1.00 55.09 71 PRO A N 1
ATOM 564 C CA . PRO A 1 71 ? 43.124 29.709 -4.075 1.00 55.09 71 PRO A CA 1
ATOM 565 C C . PRO A 1 71 ? 43.953 29.357 -5.315 1.00 55.09 71 PRO A C 1
ATOM 567 O O . PRO A 1 71 ? 45.062 28.835 -5.210 1.00 55.09 71 PRO A O 1
ATOM 570 N N . LYS A 1 72 ? 43.400 29.649 -6.496 1.00 53.78 72 LYS A N 1
ATOM 571 C CA . LYS A 1 72 ? 44.176 29.735 -7.734 1.00 53.78 72 LYS A CA 1
ATOM 572 C C . LYS A 1 72 ? 44.889 31.089 -7.743 1.00 53.78 72 LYS A C 1
ATOM 574 O O . LYS A 1 72 ? 44.224 32.104 -7.567 1.00 53.78 72 LYS A O 1
ATOM 579 N N . ASN A 1 73 ? 46.210 30.998 -7.894 1.00 55.84 73 ASN A N 1
ATOM 580 C CA . ASN A 1 73 ? 47.243 32.014 -8.135 1.00 55.84 73 ASN A CA 1
ATOM 581 C C . ASN A 1 73 ? 46.783 33.417 -8.539 1.00 55.84 73 ASN A C 1
ATOM 583 O O . ASN A 1 73 ? 45.984 33.518 -9.497 1.00 55.84 73 ASN A O 1
#

pLDDT: mean 76.12, std 17.53, range [41.0, 96.56]